Protein AF-A0A6A0H1N5-F1 (afdb_monomer)

pLDDT: mean 79.84, std 16.85, range [42.75, 96.31]

Structure (mmCIF, N/CA/C/O backbone):
data_AF-A0A6A0H1N5-F1
#
_entry.id   AF-A0A6A0H1N5-F1
#
loop_
_atom_site.group_PDB
_atom_site.id
_atom_site.type_symbol
_atom_site.label_atom_id
_atom_site.label_alt_id
_atom_site.label_comp_id
_atom_site.label_asym_id
_atom_site.label_entity_id
_atom_site.label_seq_id
_atom_site.pdbx_PDB_ins_code
_atom_site.Cartn_x
_atom_site.Cartn_y
_atom_site.Cartn_z
_atom_site.occupancy
_atom_site.B_iso_or_equiv
_atom_site.auth_seq_id
_atom_site.auth_comp_id
_atom_site.auth_asym_id
_atom_site.auth_atom_id
_atom_site.pdbx_PDB_model_num
ATOM 1 N N . MET A 1 1 ? 18.918 1.219 -6.230 1.00 51.31 1 MET A N 1
ATOM 2 C CA . MET A 1 1 ? 17.912 0.375 -5.557 1.00 51.31 1 MET A CA 1
ATOM 3 C C . MET A 1 1 ? 17.266 1.246 -4.496 1.00 51.31 1 MET A C 1
ATOM 5 O O . MET A 1 1 ? 17.981 1.696 -3.613 1.00 51.31 1 MET A O 1
ATOM 9 N N . SER A 1 2 ? 15.994 1.602 -4.665 1.00 58.94 2 SER A N 1
ATOM 10 C CA . SER A 1 2 ? 15.232 2.324 -3.636 1.00 58.94 2 SER A CA 1
ATOM 11 C C . SER A 1 2 ? 14.908 1.360 -2.489 1.00 58.94 2 SER A C 1
ATOM 13 O O . SER A 1 2 ? 14.864 0.150 -2.721 1.00 58.94 2 SER A O 1
ATOM 15 N N . ASP A 1 3 ? 14.743 1.886 -1.278 1.00 67.50 3 ASP A N 1
ATOM 16 C CA . ASP A 1 3 ? 14.503 1.137 -0.044 1.00 67.50 3 ASP A CA 1
ATOM 17 C C . ASP A 1 3 ? 13.425 0.057 -0.236 1.00 67.50 3 ASP A C 1
ATOM 19 O O . ASP A 1 3 ? 12.240 0.347 -0.441 1.00 67.50 3 ASP A O 1
ATOM 23 N N . GLY A 1 4 ? 13.841 -1.213 -0.193 1.00 79.62 4 GLY A N 1
ATOM 24 C CA . GLY A 1 4 ? 12.900 -2.328 -0.129 1.00 79.62 4 GLY A CA 1
ATOM 25 C C . GLY A 1 4 ? 11.997 -2.131 1.087 1.00 79.62 4 GLY A C 1
ATOM 26 O O . GLY A 1 4 ? 12.490 -1.873 2.182 1.00 79.62 4 GLY A O 1
ATOM 27 N N . GLY A 1 5 ? 10.679 -2.196 0.891 1.00 87.69 5 GLY A N 1
ATOM 28 C CA . GLY A 1 5 ? 9.708 -1.879 1.943 1.00 87.69 5 GLY A CA 1
ATOM 29 C C . GLY A 1 5 ? 9.079 -0.480 1.877 1.00 87.69 5 GLY A C 1
ATOM 30 O O . GLY A 1 5 ? 8.181 -0.195 2.667 1.00 87.69 5 GLY A O 1
ATOM 31 N N . GLY A 1 6 ? 9.490 0.390 0.946 1.00 91.19 6 GLY A N 1
ATOM 32 C CA . GLY A 1 6 ? 8.874 1.712 0.769 1.00 91.19 6 GLY A CA 1
ATOM 33 C C . GLY A 1 6 ? 7.390 1.660 0.342 1.00 91.19 6 GLY A C 1
ATOM 34 O O . GLY A 1 6 ? 6.983 0.718 -0.345 1.00 91.19 6 GLY A O 1
ATOM 35 N N . PRO A 1 7 ? 6.561 2.656 0.717 1.00 93.56 7 PRO A N 1
ATOM 36 C CA . PRO A 1 7 ? 5.135 2.666 0.396 1.00 93.56 7 PRO A CA 1
ATOM 37 C C . PRO A 1 7 ? 4.850 3.128 -1.041 1.00 93.56 7 PRO A C 1
ATOM 39 O O . PRO A 1 7 ? 5.325 4.176 -1.477 1.00 93.56 7 PRO A O 1
ATOM 42 N N . LEU A 1 8 ? 3.975 2.405 -1.744 1.00 93.38 8 LEU A N 1
ATOM 43 C CA . LEU A 1 8 ? 3.301 2.880 -2.953 1.00 93.38 8 LEU A CA 1
ATOM 44 C C . LEU A 1 8 ? 1.895 3.367 -2.583 1.00 93.38 8 LEU A C 1
ATOM 46 O O . LEU A 1 8 ? 1.014 2.564 -2.264 1.00 93.38 8 LEU A O 1
ATOM 50 N N . ALA A 1 9 ? 1.684 4.684 -2.627 1.00 94.50 9 ALA A N 1
ATOM 51 C CA . ALA A 1 9 ? 0.414 5.321 -2.290 1.00 94.50 9 ALA A CA 1
ATOM 52 C C . ALA A 1 9 ? -0.287 5.896 -3.531 1.00 94.50 9 ALA A C 1
ATOM 54 O O . ALA A 1 9 ? 0.355 6.465 -4.412 1.00 94.50 9 ALA A O 1
ATOM 55 N N . CYS A 1 10 ? -1.613 5.776 -3.595 1.00 93.31 10 CYS A N 1
ATOM 56 C CA . CYS A 1 10 ? -2.434 6.329 -4.676 1.00 93.31 10 CYS A CA 1
ATOM 57 C C . CYS A 1 10 ? -3.623 7.123 -4.118 1.00 93.31 10 CYS A C 1
ATOM 59 O O . CYS A 1 10 ? -4.195 6.711 -3.108 1.00 93.31 10 CYS A O 1
ATOM 61 N N . PRO A 1 11 ? -4.043 8.226 -4.763 1.00 95.00 11 PRO A N 1
ATOM 62 C CA . PRO A 1 11 ? -5.206 8.988 -4.325 1.00 95.00 11 PRO A CA 1
ATOM 63 C C . PRO A 1 11 ? -6.485 8.145 -4.412 1.00 95.00 11 PRO A C 1
ATOM 65 O O . PRO A 1 11 ? -6.721 7.423 -5.389 1.00 95.00 11 PRO A O 1
ATOM 68 N N . ARG A 1 12 ? -7.341 8.247 -3.394 1.00 94.00 12 ARG A N 1
ATOM 69 C CA . ARG A 1 12 ? -8.637 7.571 -3.360 1.00 94.00 12 ARG A CA 1
ATOM 70 C C . ARG A 1 12 ? -9.571 8.226 -4.375 1.00 94.00 12 ARG A C 1
ATOM 72 O O . ARG A 1 12 ? -9.739 9.446 -4.404 1.00 94.00 12 ARG A O 1
ATOM 79 N N . ARG A 1 13 ? -10.230 7.412 -5.206 1.00 92.06 13 ARG A N 1
ATOM 80 C CA . ARG A 1 13 ? -11.236 7.913 -6.157 1.00 92.06 13 ARG A CA 1
ATOM 81 C C . ARG A 1 13 ? -12.324 8.688 -5.406 1.00 92.06 13 ARG A C 1
ATOM 83 O O . ARG A 1 13 ? -12.906 8.165 -4.463 1.00 92.06 13 ARG A O 1
ATOM 90 N N . GLY A 1 14 ? -12.587 9.922 -5.835 1.00 93.69 14 GLY A N 1
ATOM 91 C CA . GLY A 1 14 ? -13.581 10.808 -5.216 1.00 93.69 14 GLY A CA 1
ATOM 92 C C . GLY A 1 14 ? -13.116 11.537 -3.948 1.00 93.69 14 GLY A C 1
ATOM 93 O O . GLY A 1 14 ? -13.866 12.359 -3.436 1.00 93.69 14 GLY A O 1
ATOM 94 N N . ALA A 1 15 ? -11.894 11.291 -3.465 1.00 93.38 15 ALA A N 1
ATOM 95 C CA . ALA A 1 15 ? -11.318 11.966 -2.303 1.00 93.38 15 ALA A CA 1
ATOM 96 C C . ALA A 1 15 ? -9.832 12.295 -2.569 1.00 93.38 15 ALA A C 1
ATOM 98 O O . ALA A 1 15 ? -8.949 11.576 -2.107 1.00 93.38 15 ALA A O 1
ATOM 99 N N . PRO A 1 16 ? -9.529 13.368 -3.328 1.00 88.19 16 PRO A N 1
ATOM 100 C CA . PRO A 1 16 ? -8.172 13.671 -3.809 1.00 88.19 16 PRO A CA 1
ATOM 101 C C . PRO A 1 16 ? -7.153 13.984 -2.700 1.00 88.19 16 PRO A C 1
ATOM 103 O O . PRO A 1 16 ? -5.952 13.903 -2.937 1.00 88.19 16 PRO A O 1
ATOM 106 N N . ASN A 1 17 ? -7.625 14.308 -1.493 1.00 94.38 17 ASN A N 1
ATOM 107 C CA . ASN A 1 17 ? -6.785 14.556 -0.317 1.00 94.38 17 ASN A CA 1
ATOM 108 C C . ASN A 1 17 ? -6.580 13.303 0.553 1.00 94.38 17 ASN A C 1
ATOM 110 O O . ASN A 1 17 ? -5.955 13.381 1.607 1.00 94.38 17 ASN A O 1
ATOM 114 N N . GLU A 1 18 ? -7.113 12.155 0.138 1.00 94.69 18 GLU A N 1
ATOM 115 C CA . GLU A 1 18 ? -6.943 10.883 0.828 1.00 94.69 18 GLU A CA 1
ATOM 116 C C . GLU A 1 18 ? -6.134 9.929 -0.043 1.00 94.69 18 GLU A C 1
ATOM 118 O O . GLU A 1 18 ? -6.434 9.738 -1.220 1.00 94.69 18 GLU A O 1
ATOM 123 N N . TYR A 1 19 ? -5.128 9.295 0.549 1.00 94.62 19 TYR A N 1
ATOM 124 C CA . TYR A 1 19 ? -4.256 8.352 -0.138 1.00 94.62 19 TYR A CA 1
ATOM 125 C C . TYR A 1 19 ? -4.428 6.958 0.452 1.00 94.62 19 TYR A C 1
ATOM 127 O O . TYR A 1 19 ? -4.523 6.781 1.665 1.00 94.62 19 TYR A O 1
ATOM 135 N N . LEU A 1 20 ? -4.460 5.963 -0.424 1.00 94.50 20 LEU A N 1
ATOM 136 C CA . LEU A 1 20 ? -4.473 4.555 -0.072 1.00 94.50 20 LEU A CA 1
ATOM 137 C C . LEU A 1 20 ? -3.074 3.991 -0.275 1.00 94.50 20 LEU A C 1
ATOM 139 O O 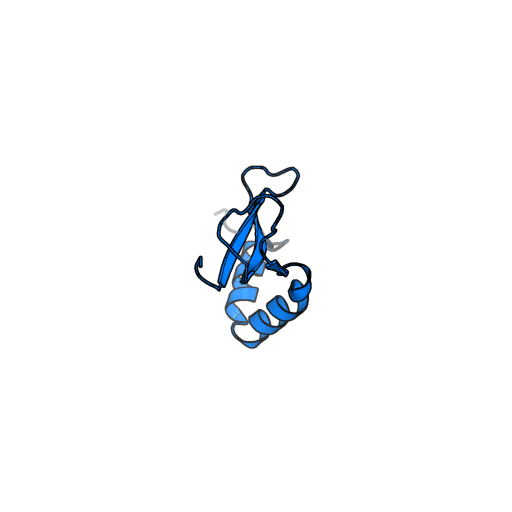. LEU A 1 20 ? -2.487 4.173 -1.342 1.00 94.50 20 LEU A O 1
ATOM 143 N N . LEU A 1 21 ? -2.566 3.270 0.721 1.00 95.50 21 LEU A N 1
ATOM 144 C CA . LEU A 1 21 ? -1.408 2.405 0.539 1.00 95.50 21 LEU A CA 1
ATOM 145 C C . LEU A 1 21 ? -1.852 1.203 -0.299 1.00 95.50 21 LEU A C 1
ATO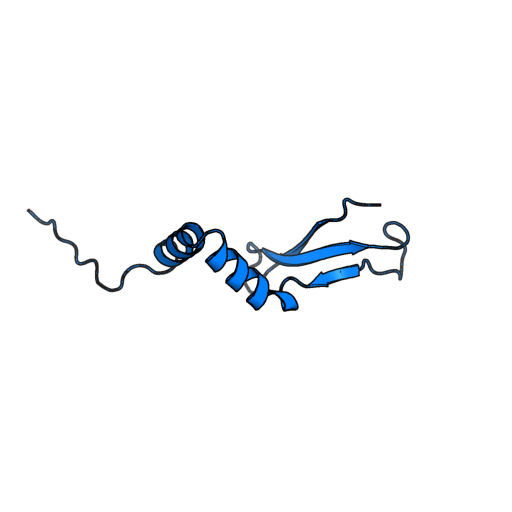M 147 O O . LEU A 1 21 ? -2.627 0.380 0.189 1.00 95.50 21 LEU A O 1
ATOM 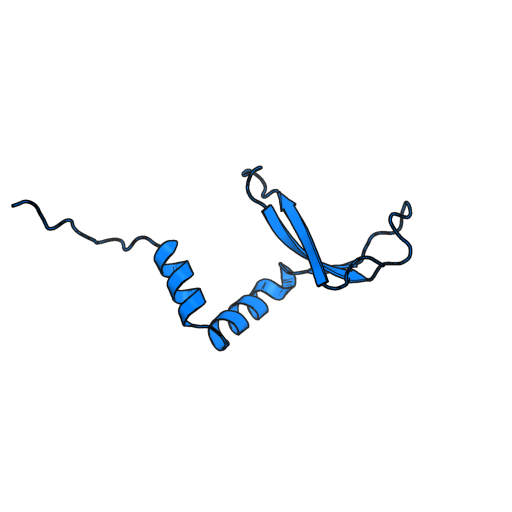151 N N . VAL A 1 22 ? -1.396 1.122 -1.549 1.00 95.44 22 VAL A N 1
ATOM 152 C CA . VAL A 1 22 ? -1.796 0.069 -2.503 1.00 95.44 22 VAL A CA 1
ATOM 153 C C . VAL A 1 22 ? -0.719 -0.993 -2.711 1.00 95.44 22 VAL A C 1
ATOM 155 O O . VAL A 1 22 ? -1.0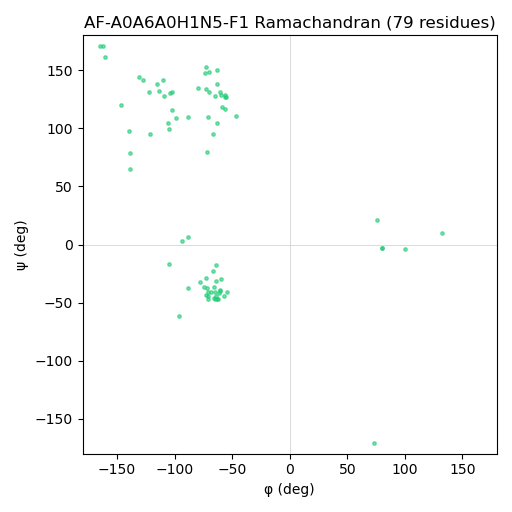19 -2.086 -3.197 1.00 95.44 22 VAL A O 1
ATOM 158 N N . GLY A 1 23 ? 0.523 -0.694 -2.327 1.00 95.56 23 GLY A N 1
ATOM 159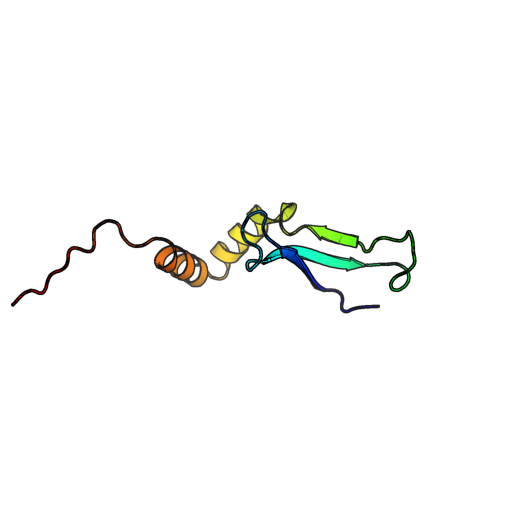 C CA . GLY A 1 23 ? 1.590 -1.677 -2.353 1.00 95.56 23 GLY A CA 1
ATOM 160 C C . GLY A 1 23 ? 2.826 -1.289 -1.556 1.00 95.56 23 GLY A C 1
ATOM 161 O O . GLY A 1 23 ? 2.960 -0.162 -1.082 1.00 95.56 23 GLY A O 1
ATOM 162 N N . ILE A 1 24 ? 3.723 -2.258 -1.419 1.00 95.12 24 ILE A N 1
ATOM 163 C CA . ILE A 1 24 ? 5.022 -2.133 -0.754 1.00 95.12 24 ILE A CA 1
ATOM 164 C C . ILE A 1 24 ? 6.099 -2.510 -1.769 1.00 95.12 24 ILE A C 1
ATOM 166 O O . ILE A 1 24 ? 5.971 -3.538 -2.434 1.00 95.12 24 ILE A O 1
ATOM 170 N N . THR A 1 25 ? 7.139 -1.688 -1.919 1.00 91.88 25 THR A N 1
ATOM 171 C CA . THR A 1 25 ? 8.235 -1.938 -2.869 1.00 91.88 25 THR A CA 1
ATOM 172 C C . THR A 1 25 ? 8.870 -3.296 -2.593 1.00 91.88 25 THR A C 1
ATOM 174 O O . THR A 1 25 ? 9.443 -3.497 -1.521 1.00 91.88 25 THR A O 1
ATOM 177 N N . ALA A 1 26 ? 8.782 -4.211 -3.561 1.00 90.00 26 ALA A N 1
ATOM 178 C CA . ALA A 1 26 ? 9.381 -5.536 -3.461 1.00 90.00 26 ALA A CA 1
ATOM 179 C C . ALA A 1 26 ? 10.750 -5.551 -4.147 1.00 90.00 26 ALA A C 1
ATOM 181 O O . ALA A 1 26 ? 11.768 -5.779 -3.499 1.00 90.00 26 ALA A O 1
ATOM 182 N N . TRP A 1 27 ? 10.781 -5.277 -5.452 1.00 87.06 27 TRP A N 1
ATOM 183 C CA . TRP A 1 27 ? 12.014 -5.221 -6.237 1.00 87.06 27 TRP A CA 1
ATOM 184 C C . TRP A 1 27 ? 11.801 -4.471 -7.556 1.00 87.06 27 TRP A C 1
ATOM 186 O O . TRP A 1 27 ? 10.680 -4.150 -7.953 1.00 87.06 27 TRP A O 1
ATOM 196 N N . GLY A 1 28 ? 12.897 -4.199 -8.252 1.00 83.56 28 GLY A N 1
ATOM 197 C CA . GLY A 1 28 ? 12.897 -3.657 -9.604 1.00 83.56 28 GLY A CA 1
ATOM 198 C C . GLY A 1 28 ? 14.245 -3.904 -10.269 1.00 83.56 28 GLY A C 1
ATOM 199 O O . GLY A 1 28 ? 15.236 -4.179 -9.590 1.00 83.56 28 GLY A O 1
ATOM 200 N N . ILE A 1 29 ? 14.276 -3.825 -11.596 1.00 82.06 29 ILE A N 1
ATOM 201 C CA . ILE A 1 29 ? 15.515 -3.837 -12.379 1.00 82.06 29 ILE A CA 1
ATOM 202 C C . ILE A 1 29 ? 15.696 -2.423 -12.926 1.00 82.06 29 ILE A C 1
ATOM 204 O O . ILE A 1 29 ? 14.763 -1.866 -13.498 1.00 82.06 29 ILE A O 1
ATOM 208 N N . GLY A 1 30 ? 16.874 -1.840 -12.710 1.00 77.31 30 GLY A N 1
ATOM 209 C CA . GLY A 1 30 ? 17.130 -0.445 -13.069 1.00 77.31 30 GLY A CA 1
ATOM 210 C C . GLY A 1 30 ? 16.446 0.560 -12.137 1.00 77.31 30 GLY A C 1
ATOM 211 O O . GLY A 1 30 ? 15.941 0.211 -11.066 1.00 77.31 30 GLY A O 1
ATOM 212 N N . CYS A 1 31 ? 16.479 1.840 -12.506 1.00 80.19 31 CYS A N 1
ATOM 213 C CA . CYS A 1 31 ? 15.868 2.913 -11.722 1.00 80.19 31 CYS A CA 1
ATOM 214 C C . CYS A 1 31 ? 15.191 3.917 -12.655 1.00 80.19 31 CYS A C 1
ATOM 216 O O . CYS A 1 31 ? 15.839 4.823 -13.169 1.00 80.19 31 CYS A O 1
ATOM 218 N N . GLY A 1 32 ? 13.875 3.771 -12.828 1.00 75.75 32 GLY A N 1
ATOM 219 C CA . GLY A 1 32 ? 13.096 4.643 -13.713 1.00 75.75 32 GLY A CA 1
ATOM 220 C C . GLY A 1 32 ? 13.280 4.331 -15.200 1.00 75.75 32 GLY A C 1
ATOM 221 O O . GLY A 1 32 ? 13.004 5.190 -16.036 1.00 75.75 32 GLY A O 1
ATOM 222 N N . ASP A 1 33 ? 13.733 3.119 -15.525 1.00 83.75 33 ASP A N 1
ATOM 223 C CA . ASP A 1 33 ? 13.933 2.676 -16.900 1.00 83.75 33 ASP A CA 1
ATOM 224 C C . ASP A 1 33 ? 12.584 2.614 -17.633 1.00 83.75 33 ASP A C 1
ATOM 226 O O . ASP A 1 33 ? 11.615 2.002 -17.170 1.00 83.75 33 ASP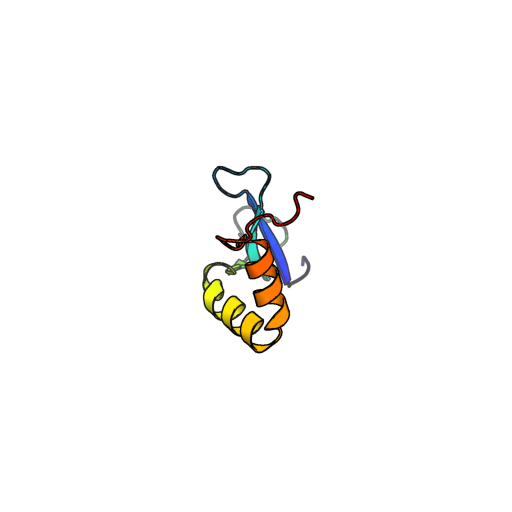 A O 1
ATOM 230 N N . GLN A 1 34 ? 12.504 3.264 -18.796 1.00 86.19 34 GLN A N 1
ATOM 231 C CA . GLN A 1 34 ? 11.273 3.294 -19.583 1.00 86.19 34 GLN A CA 1
ATOM 232 C C . GLN A 1 34 ? 10.856 1.881 -19.999 1.00 86.19 34 GLN A C 1
ATOM 234 O O . GLN A 1 34 ? 11.650 1.107 -20.527 1.00 86.19 34 GLN A O 1
ATOM 239 N N . GLY A 1 35 ? 9.582 1.557 -19.781 1.00 85.19 35 GLY A N 1
ATOM 240 C CA . GLY A 1 35 ? 9.024 0.245 -20.112 1.00 85.19 35 GLY A CA 1
ATOM 241 C C . GLY A 1 35 ? 9.323 -0.860 -19.093 1.00 85.19 35 GLY A C 1
ATOM 242 O O . GLY A 1 35 ? 8.787 -1.954 -19.250 1.00 85.19 35 GLY A O 1
ATOM 243 N N . VAL A 1 36 ? 10.101 -0.589 -18.036 1.00 86.12 36 VAL A N 1
ATOM 244 C CA . VAL A 1 36 ? 10.351 -1.541 -16.943 1.00 86.12 36 VAL A CA 1
ATOM 245 C C . VAL A 1 36 ? 9.565 -1.106 -15.702 1.00 86.12 36 VAL A C 1
ATOM 247 O O . VAL A 1 36 ? 9.945 -0.143 -15.034 1.00 86.12 36 VAL A O 1
ATOM 250 N N . PRO A 1 37 ? 8.445 -1.773 -15.368 1.00 84.69 37 PRO A N 1
ATOM 251 C CA . PRO A 1 37 ? 7.698 -1.440 -14.164 1.00 84.69 37 PRO A CA 1
ATOM 252 C C . PRO A 1 37 ? 8.430 -1.924 -12.906 1.00 84.69 37 PRO A C 1
ATOM 254 O O . PRO A 1 37 ? 9.067 -2.978 -12.899 1.00 84.69 37 PRO A O 1
ATOM 257 N N . GLY A 1 38 ? 8.282 -1.179 -11.810 1.00 88.94 38 GLY A N 1
ATOM 258 C CA . GLY A 1 38 ? 8.618 -1.679 -10.476 1.00 88.94 38 GLY A CA 1
ATOM 259 C C . GLY A 1 38 ? 7.623 -2.749 -10.021 1.00 88.94 38 GLY A C 1
ATOM 260 O O . GLY A 1 38 ? 6.442 -2.696 -10.374 1.00 88.94 38 GLY A O 1
ATOM 261 N N . VAL A 1 39 ? 8.087 -3.709 -9.220 1.00 90.88 39 VAL A N 1
ATOM 262 C CA . VAL A 1 39 ? 7.250 -4.776 -8.658 1.00 90.88 39 VAL A CA 1
ATOM 263 C C . VAL A 1 39 ? 6.972 -4.493 -7.183 1.00 90.88 39 VAL A C 1
ATOM 265 O O . VAL A 1 39 ? 7.884 -4.227 -6.396 1.00 90.88 39 VAL A O 1
ATOM 268 N N . TYR A 1 40 ? 5.696 -4.574 -6.806 1.00 92.81 40 TYR A N 1
ATOM 269 C CA . TYR A 1 40 ? 5.198 -4.246 -5.470 1.00 92.81 40 TYR A CA 1
ATOM 270 C C . TYR A 1 40 ? 4.372 -5.404 -4.902 1.00 92.81 40 TYR A C 1
ATOM 272 O O . TYR A 1 40 ? 3.596 -6.026 -5.629 1.00 92.81 40 TYR A O 1
ATOM 280 N N . ALA A 1 41 ? 4.496 -5.666 -3.601 1.00 95.19 41 ALA A N 1
ATOM 281 C CA . ALA A 1 41 ? 3.564 -6.527 -2.875 1.00 95.19 41 ALA A CA 1
ATOM 282 C C . ALA A 1 41 ? 2.228 -5.791 -2.698 1.00 95.19 41 ALA A C 1
ATOM 284 O O . ALA A 1 41 ? 2.226 -4.611 -2.347 1.00 95.19 41 ALA A O 1
ATOM 285 N N . SER A 1 42 ? 1.097 -6.453 -2.956 1.00 96.06 42 SER A N 1
ATOM 286 C CA . SER A 1 42 ? -0.220 -5.805 -2.948 1.00 96.06 42 SER A CA 1
ATOM 287 C C . SER A 1 42 ? -0.852 -5.809 -1.557 1.00 96.06 42 SER A C 1
ATOM 289 O O . SER A 1 42 ? -1.367 -6.823 -1.094 1.00 96.06 42 SER A O 1
ATOM 291 N N . THR A 1 43 ? -0.935 -4.637 -0.929 1.00 95.75 43 THR A N 1
ATOM 292 C CA . THR A 1 43 ? -1.616 -4.475 0.371 1.00 95.75 43 THR A CA 1
ATOM 293 C C . THR A 1 43 ? -3.125 -4.694 0.285 1.00 95.75 43 THR A C 1
ATOM 295 O O . THR A 1 43 ? -3.769 -5.004 1.285 1.00 95.75 43 THR A O 1
ATOM 298 N N . ILE A 1 44 ? -3.709 -4.531 -0.905 1.00 94.25 44 ILE A N 1
ATOM 299 C CA . ILE A 1 44 ? -5.134 -4.770 -1.147 1.00 94.25 44 ILE A CA 1
ATOM 300 C C . ILE A 1 44 ? -5.421 -6.274 -1.138 1.00 94.25 44 ILE A C 1
ATOM 302 O O . ILE A 1 44 ? -6.405 -6.691 -0.527 1.00 94.25 44 ILE A O 1
ATOM 306 N N . ALA A 1 45 ? -4.566 -7.074 -1.787 1.00 96.31 45 ALA A N 1
ATOM 307 C CA . ALA A 1 45 ? -4.694 -8.530 -1.805 1.00 96.31 45 ALA A CA 1
ATOM 308 C C . ALA A 1 45 ? -4.504 -9.130 -0.403 1.00 96.31 45 ALA A C 1
ATOM 310 O O . ALA A 1 45 ? -5.285 -9.985 0.009 1.00 96.31 45 ALA A O 1
ATOM 311 N N . ASP A 1 46 ? -3.543 -8.605 0.361 1.00 96.12 46 ASP A N 1
ATOM 312 C CA . ASP A 1 46 ? -3.190 -9.115 1.692 1.00 96.12 46 ASP A CA 1
ATOM 313 C C . ASP A 1 46 ? -4.008 -8.495 2.838 1.00 96.12 46 ASP A C 1
ATOM 315 O O . ASP A 1 46 ? -3.749 -8.748 4.016 1.00 96.12 46 ASP A O 1
ATOM 319 N N . ARG A 1 47 ? -5.029 -7.684 2.528 1.00 93.44 47 ARG A N 1
ATOM 320 C CA . ARG A 1 47 ? -5.790 -6.909 3.523 1.00 93.44 47 ARG A CA 1
ATOM 321 C C . ARG A 1 47 ? -6.366 -7.764 4.654 1.00 93.44 47 ARG A C 1
ATOM 323 O O . ARG A 1 47 ? -6.375 -7.319 5.803 1.00 93.44 47 ARG A O 1
ATOM 330 N N . SER A 1 48 ? -6.888 -8.948 4.343 1.00 94.38 48 SER A N 1
ATOM 331 C CA . SER A 1 48 ? -7.483 -9.844 5.342 1.00 94.38 48 SER A CA 1
ATOM 332 C C . SER A 1 48 ? -6.435 -10.352 6.328 1.00 94.38 48 SER A C 1
ATOM 334 O O . SER A 1 48 ? -6.653 -10.283 7.534 1.00 94.38 48 SER A O 1
ATOM 336 N N . TRP A 1 49 ? -5.280 -10.784 5.821 1.00 95.38 49 TRP A N 1
ATOM 337 C CA . TRP A 1 49 ? -4.157 -11.228 6.637 1.00 95.38 49 TRP A CA 1
ATOM 338 C C . TRP A 1 49 ? -3.608 -10.093 7.508 1.00 95.38 49 TRP A C 1
ATOM 340 O O . TRP A 1 49 ? -3.473 -10.274 8.715 1.00 95.38 49 TRP A O 1
ATOM 350 N N . ILE A 1 50 ? -3.390 -8.904 6.933 1.00 92.94 50 ILE A N 1
ATOM 351 C CA . ILE A 1 50 ? -2.929 -7.722 7.683 1.00 92.94 50 ILE A CA 1
ATOM 352 C C . ILE A 1 50 ? -3.898 -7.405 8.829 1.00 92.94 50 ILE A C 1
ATOM 354 O O . ILE A 1 50 ? -3.472 -7.138 9.949 1.00 92.94 50 ILE A O 1
ATOM 358 N N . THR A 1 51 ? -5.206 -7.450 8.560 1.00 90.75 51 THR A N 1
ATOM 359 C CA . THR A 1 51 ? -6.236 -7.165 9.572 1.00 90.75 51 THR A CA 1
ATOM 360 C C . THR A 1 51 ? -6.222 -8.210 10.686 1.00 90.75 51 THR A C 1
ATOM 362 O O . THR A 1 51 ? -6.188 -7.844 11.858 1.00 90.75 51 THR A O 1
ATOM 365 N N . ALA A 1 52 ? -6.177 -9.496 10.329 1.00 90.94 52 ALA A N 1
ATOM 366 C CA . ALA A 1 52 ? -6.121 -10.589 11.296 1.00 90.94 52 ALA A CA 1
ATOM 367 C C . ALA A 1 52 ? -4.868 -10.507 12.183 1.00 90.94 52 ALA A C 1
ATOM 369 O O . ALA A 1 52 ? -4.937 -10.733 13.390 1.00 90.94 52 ALA A O 1
ATOM 370 N N . GLU A 1 53 ? -3.724 -10.139 11.608 1.00 93.12 53 GLU A N 1
ATOM 371 C CA . GLU A 1 53 ? -2.479 -10.019 12.360 1.00 93.12 53 GLU A CA 1
ATOM 372 C C . GLU A 1 53 ? -2.476 -8.801 13.292 1.00 93.12 53 GLU A C 1
ATOM 374 O O . GLU A 1 53 ? -2.015 -8.888 14.431 1.00 93.12 53 GLU A O 1
ATOM 379 N N . MET A 1 54 ? -3.060 -7.684 12.854 1.00 89.06 54 MET A N 1
ATOM 380 C CA . MET A 1 54 ? -3.273 -6.509 13.703 1.00 89.06 54 MET A CA 1
ATOM 381 C C . MET A 1 54 ? -4.180 -6.834 14.896 1.00 89.06 54 MET A C 1
ATOM 383 O O . MET A 1 54 ? -3.882 -6.422 16.014 1.00 89.06 54 MET A O 1
ATOM 387 N N . GLU A 1 55 ? -5.250 -7.603 14.685 1.00 88.31 55 GLU A N 1
ATOM 388 C CA . GLU A 1 55 ? -6.135 -8.071 15.760 1.00 88.31 55 GLU A CA 1
ATOM 389 C C . GLU A 1 55 ? -5.422 -9.028 16.723 1.00 88.31 55 GLU A C 1
ATOM 391 O O . GLU A 1 55 ? -5.647 -8.972 17.933 1.00 88.31 55 GLU A O 1
ATOM 396 N N . ARG A 1 56 ? -4.530 -9.879 16.203 1.00 88.50 56 ARG A N 1
ATOM 397 C CA . ARG A 1 56 ? -3.758 -10.839 16.997 1.00 88.50 56 ARG A CA 1
ATOM 398 C C . ARG A 1 56 ? -2.684 -10.171 17.858 1.00 88.50 56 ARG A C 1
ATOM 400 O O . ARG A 1 56 ? -2.494 -10.574 19.003 1.00 88.50 56 ARG A O 1
ATOM 407 N N . ILE A 1 57 ? -1.943 -9.212 17.300 1.00 90.31 57 ILE A N 1
ATOM 408 C CA . ILE A 1 57 ? -0.784 -8.589 17.960 1.00 90.31 57 ILE A CA 1
ATOM 409 C C . ILE A 1 57 ? -1.194 -7.384 18.812 1.00 90.31 57 ILE A C 1
ATOM 411 O O . ILE A 1 57 ? -0.620 -7.174 19.879 1.00 90.31 57 ILE A O 1
ATOM 415 N N . ALA A 1 58 ? -2.160 -6.588 18.351 1.00 81.62 58 ALA A N 1
ATOM 416 C CA . ALA A 1 58 ? -2.515 -5.304 18.951 1.00 81.62 58 ALA A CA 1
ATOM 417 C C . ALA A 1 58 ? -4.047 -5.102 18.998 1.00 81.62 58 ALA A C 1
ATOM 419 O O . ALA A 1 58 ? -4.592 -4.202 18.342 1.00 81.62 58 ALA A O 1
ATOM 420 N N . PRO A 1 59 ? -4.773 -5.932 19.774 1.00 73.25 59 PRO A N 1
ATOM 421 C CA . PRO A 1 59 ? -6.238 -5.893 19.834 1.00 73.25 59 PRO A CA 1
ATOM 422 C C . PRO A 1 59 ? -6.784 -4.533 20.306 1.00 73.25 59 PRO A C 1
ATOM 424 O O . PRO A 1 59 ? -7.862 -4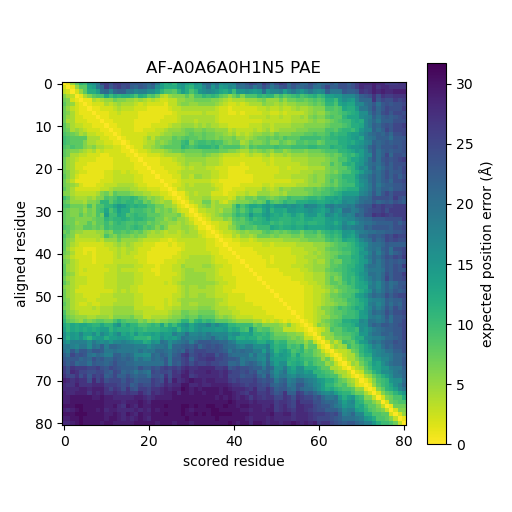.100 19.894 1.00 73.25 59 PRO A O 1
ATOM 427 N N . ASP A 1 60 ? -6.030 -3.814 21.134 1.00 77.12 60 ASP A N 1
ATOM 428 C CA . ASP A 1 60 ? -6.346 -2.480 21.644 1.00 77.12 60 ASP A CA 1
ATOM 429 C C . ASP A 1 60 ? -6.211 -1.370 20.583 1.00 77.12 60 ASP A C 1
ATOM 431 O O . ASP A 1 60 ? -6.965 -0.390 20.617 1.00 77.12 60 ASP A O 1
ATOM 435 N N . VAL A 1 61 ? -5.332 -1.541 19.591 1.00 70.44 61 VAL A N 1
ATOM 436 C CA . VAL A 1 61 ? -5.160 -0.602 18.469 1.00 70.44 61 VAL A CA 1
ATOM 437 C C . VAL A 1 61 ? -6.364 -0.661 17.526 1.00 70.44 61 VAL A C 1
ATOM 439 O O . VAL A 1 61 ? -6.936 0.383 17.195 1.00 70.44 61 VAL A O 1
ATOM 442 N N . ILE A 1 62 ? -6.811 -1.867 17.153 1.00 65.69 62 ILE A N 1
ATOM 443 C CA . ILE A 1 62 ? -8.026 -2.063 16.341 1.00 65.69 62 ILE A CA 1
ATOM 444 C C . ILE A 1 62 ? -9.252 -1.543 17.100 1.00 65.69 62 ILE A C 1
ATOM 446 O O . ILE A 1 62 ? -10.039 -0.768 16.550 1.00 65.69 62 ILE A O 1
ATOM 450 N N . HIS A 1 63 ? -9.399 -1.888 18.385 1.00 60.31 63 HIS A N 1
ATOM 451 C CA . HIS A 1 63 ? -10.529 -1.421 19.187 1.00 60.31 63 HIS A CA 1
ATOM 452 C C . HIS A 1 63 ? -10.579 0.103 19.315 1.00 60.31 63 HIS A C 1
ATOM 454 O O . HIS A 1 63 ? -11.664 0.680 19.238 1.00 60.31 63 HIS A O 1
ATOM 460 N N . THR A 1 64 ? -9.439 0.772 19.480 1.00 60.56 64 THR A N 1
ATOM 461 C CA . THR A 1 64 ? -9.394 2.237 19.587 1.00 60.56 64 THR A CA 1
ATOM 462 C C . THR A 1 64 ? -9.700 2.912 18.250 1.00 60.56 64 THR A C 1
ATOM 464 O O . THR A 1 64 ? -10.465 3.879 18.214 1.00 60.56 64 THR A O 1
ATOM 467 N N . ALA A 1 65 ? -9.171 2.386 17.139 1.00 63.03 65 ALA A N 1
ATOM 468 C CA . ALA A 1 65 ? -9.448 2.902 15.799 1.00 63.03 65 ALA A CA 1
ATOM 469 C C . ALA A 1 65 ? -10.931 2.740 15.415 1.00 63.03 65 ALA A C 1
ATOM 471 O O . ALA A 1 65 ? -11.556 3.698 14.955 1.00 63.03 65 ALA A O 1
ATOM 472 N N . VAL A 1 66 ? -11.529 1.573 15.688 1.00 60.22 66 VAL A N 1
ATOM 473 C CA . VAL A 1 66 ? -12.957 1.310 15.437 1.00 60.22 66 VAL A CA 1
ATOM 474 C C . VAL A 1 66 ? -13.852 2.131 16.372 1.00 60.22 66 VAL A C 1
ATOM 476 O O . VAL A 1 66 ? -14.824 2.715 15.901 1.00 60.22 66 VAL A O 1
ATOM 479 N N . ARG A 1 67 ? -13.519 2.274 17.666 1.00 58.69 67 ARG A N 1
ATOM 480 C CA . ARG A 1 67 ? -14.272 3.137 18.606 1.00 58.69 67 ARG A CA 1
ATOM 481 C C . ARG A 1 67 ? -14.211 4.622 18.240 1.00 58.69 67 ARG A C 1
ATOM 483 O O . ARG A 1 67 ? -15.163 5.345 18.511 1.00 58.69 67 ARG A O 1
ATOM 490 N N . ARG A 1 68 ? -13.113 5.095 17.637 1.00 58.00 68 ARG A N 1
ATOM 491 C CA .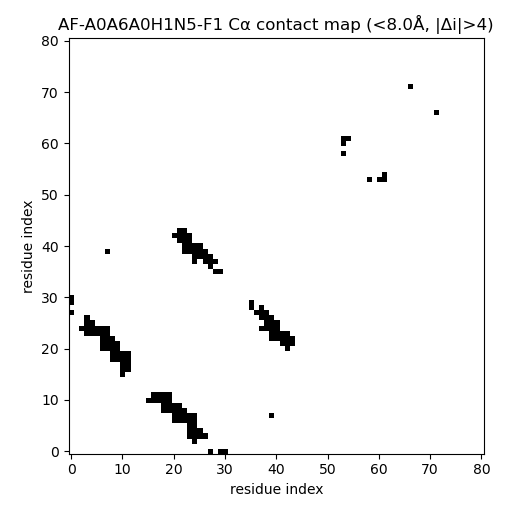 ARG A 1 68 ? -13.025 6.469 17.110 1.00 58.00 68 ARG A CA 1
ATOM 492 C C . ARG A 1 68 ? -13.809 6.648 15.812 1.00 58.00 68 ARG A C 1
ATOM 494 O O . ARG A 1 68 ? -14.390 7.710 15.614 1.00 58.00 68 ARG A O 1
ATOM 501 N N . ALA A 1 69 ? -13.824 5.639 14.942 1.00 59.66 69 ALA A N 1
ATOM 502 C CA . ALA A 1 69 ? -14.531 5.697 13.664 1.00 59.66 69 ALA A CA 1
ATOM 503 C C . ALA A 1 69 ? -16.053 5.498 13.807 1.00 59.66 69 ALA A C 1
ATOM 505 O O . ALA A 1 69 ? -16.826 6.091 13.057 1.00 59.66 69 ALA A O 1
ATOM 506 N N . VAL A 1 70 ? -16.498 4.704 14.785 1.00 54.41 70 VAL A N 1
ATOM 507 C CA . VAL A 1 70 ? -17.913 4.444 15.072 1.00 54.41 70 VAL A CA 1
ATOM 508 C C . VAL A 1 70 ? -18.319 5.228 16.314 1.00 54.41 70 VAL A C 1
ATOM 510 O O . VAL A 1 70 ? -18.082 4.807 17.445 1.00 54.41 70 VAL A O 1
ATOM 513 N N . LYS A 1 71 ? -18.964 6.381 16.109 1.00 47.12 71 LYS A N 1
ATOM 514 C CA . LYS A 1 71 ? -19.616 7.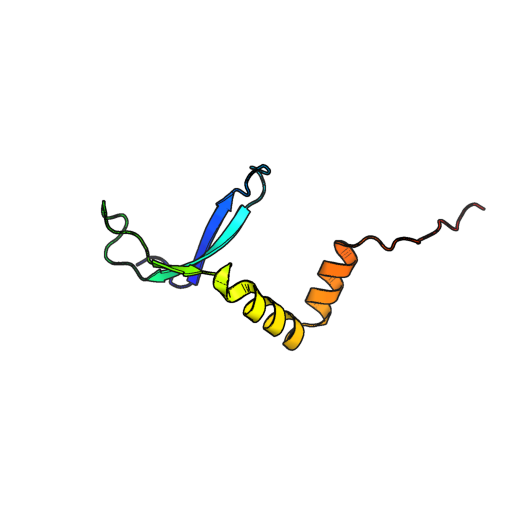109 17.202 1.00 47.12 71 LYS A CA 1
ATOM 515 C C . LYS A 1 71 ? -20.685 6.187 17.812 1.00 47.12 71 LYS A C 1
ATOM 517 O O . LYS A 1 71 ? -21.495 5.657 17.049 1.00 47.12 71 LYS A O 1
ATOM 522 N N . PRO A 1 72 ? -20.722 5.982 19.140 1.00 51.06 72 PRO A N 1
ATOM 523 C CA . PRO A 1 72 ? -21.766 5.172 19.748 1.00 51.06 72 PRO A CA 1
ATOM 524 C C . PRO A 1 72 ? -23.125 5.789 19.413 1.00 51.06 72 PRO A C 1
ATOM 526 O O . PRO A 1 72 ? -23.410 6.940 19.761 1.00 51.06 72 PRO A O 1
ATOM 529 N N . VAL A 1 73 ? -23.954 5.025 18.703 1.00 54.34 73 VAL A N 1
ATOM 530 C CA . VAL A 1 73 ? -25.373 5.326 18.522 1.00 54.34 73 VAL A CA 1
ATOM 531 C C . VAL A 1 73 ? -26.004 5.184 19.906 1.00 54.34 73 VAL A C 1
ATOM 533 O O . VAL A 1 73 ? -26.273 4.075 20.348 1.00 54.34 73 VAL A O 1
ATOM 536 N N . GLY A 1 74 ? -26.141 6.299 20.630 1.00 51.75 74 GLY A N 1
ATOM 537 C CA . GLY A 1 74 ? -26.826 6.319 21.927 1.00 51.75 74 GLY A CA 1
ATOM 538 C C . GLY A 1 74 ? -26.139 7.034 23.091 1.00 51.75 74 GLY A C 1
ATOM 539 O O . GLY A 1 74 ? -26.642 6.922 24.202 1.00 51.75 74 GLY A O 1
ATOM 540 N N . ALA A 1 75 ? -25.054 7.795 22.899 1.00 53.38 75 ALA A N 1
ATOM 541 C CA . ALA A 1 75 ? -24.584 8.704 23.954 1.00 53.38 75 ALA A CA 1
ATOM 542 C C . ALA A 1 75 ? -25.554 9.895 24.087 1.00 53.38 75 ALA A C 1
ATOM 544 O O . ALA A 1 75 ? -25.343 10.970 23.520 1.00 53.38 75 ALA A O 1
ATOM 545 N N . ALA A 1 76 ? -26.671 9.655 24.776 1.00 45.47 76 ALA A N 1
ATOM 546 C CA . ALA A 1 76 ? -27.583 10.677 25.248 1.00 45.47 76 ALA A CA 1
ATOM 547 C C . ALA A 1 76 ? -26.799 11.680 26.104 1.00 45.47 76 ALA A C 1
ATOM 549 O O . ALA A 1 76 ? -26.087 11.301 27.031 1.00 45.47 76 ALA A O 1
ATOM 550 N N . ARG A 1 77 ? -26.929 12.965 25.765 1.00 51.81 77 ARG A N 1
ATOM 551 C CA . ARG A 1 77 ? -26.524 14.075 26.629 1.00 51.81 77 ARG A CA 1
ATOM 552 C C . ARG A 1 77 ? -27.373 14.029 27.901 1.00 51.81 77 ARG A C 1
ATOM 554 O O . ARG A 1 77 ? -28.535 14.416 27.873 1.00 51.81 77 ARG A O 1
ATOM 561 N N . GLN A 1 78 ? -26.788 13.577 28.993 1.00 60.25 78 GLN A N 1
ATOM 562 C CA . GLN A 1 78 ? -26.937 14.234 30.289 1.00 60.25 78 GLN A CA 1
ATOM 563 C C . GLN A 1 78 ? -25.601 14.989 30.396 1.00 60.25 78 GLN A C 1
ATOM 565 O O . GLN A 1 78 ? -24.565 14.402 30.112 1.00 60.25 78 GLN A O 1
ATOM 570 N N . ASP A 1 79 ? -25.557 16.320 30.426 1.00 43.22 79 ASP A N 1
ATOM 571 C CA . ASP A 1 79 ? -26.031 17.118 31.549 1.00 43.22 79 ASP A CA 1
ATOM 572 C C . ASP A 1 79 ? -26.623 18.454 31.073 1.00 43.22 79 ASP A C 1
ATOM 574 O O . ASP A 1 79 ? -25.963 19.281 30.438 1.00 43.22 79 ASP A O 1
ATOM 578 N N . ALA A 1 80 ? -27.899 18.646 31.389 1.00 42.75 80 ALA A N 1
ATOM 579 C CA . ALA A 1 80 ? -28.516 19.946 31.562 1.00 42.75 80 ALA A CA 1
ATOM 580 C C . ALA A 1 80 ? -29.061 19.948 32.991 1.00 42.75 80 ALA A C 1
ATOM 582 O O . ALA A 1 80 ? -30.118 19.363 33.229 1.00 42.75 80 ALA A O 1
ATOM 583 N N . LEU A 1 81 ? -28.265 20.498 33.911 1.00 48.38 81 LEU A N 1
ATOM 584 C CA . LEU A 1 81 ? -28.602 21.280 35.109 1.00 48.38 81 LEU A CA 1
ATOM 585 C C . LEU A 1 81 ? -27.310 21.558 35.886 1.00 48.38 81 LEU A C 1
ATOM 587 O O . LEU A 1 81 ? -26.564 20.589 36.145 1.00 48.38 81 LEU A O 1
#

Radius of gyration: 19.53 Å; Cα contacts (8 Å, |Δi|>4): 76; chains: 1; bounding box: 46×32×55 Å

Nearest PDB structures (foldseek):
  1wbg-assembly1_B  TM=8.717E-01  e=9.285E-03  Homo sapiens
  3s7k-assembly2_D  TM=8.839E-01  e=2.280E-02  Homo sapiens
  6tki-assembly1_H  TM=8.718E-01  e=2.593E-02  Homo sapiens
  3hpt-assembly2_D  TM=8.443E-01  e=2.280E-02  Homo sapiens
  4ud9-assembly1_H  TM=8.831E-01  e=4.333E-02  Homo sapiens

Sequence (81 aa):
MSDGGGPLACPRRGAPNEYLLVGITAWGIGCGDQGVPGVYASTIADRSWITAEMERIAPDVIHTAVRRAVKPVGAARQDAL

Mean predicted aligned error: 11.39 Å

InterPro domains:
  IPR001254 Serine proteases, trypsin domain [PF00089] (3-50)
  IPR009003 Peptidase S1, PA clan [SSF50494] (2-55)

Foldseek 3Di:
DPDQFDFDWDADVPGNPDIDRQWTQHAFDDDPDPPTDTDTHGCVVCVVVVVVVCCVPPVPVVVVVVCVVDPPPDPDDPDDD

Secondary structure (DSSP, 8-state):
---TT-EEEEEETTEEEEEEEEEEEEE-SSSS-TT---EEEETTTTHHHHHHHHHHH-HHHHHHHHHHHS--TT-------

Solvent-accessible surface area (backbone atoms only — not comparable to full-atom values): 5158 Å² total; per-residue (Å²): 133,78,68,71,65,42,81,39,70,43,65,37,89,98,36,84,92,40,71,40,73,51,24,29,38,60,52,65,74,76,81,86,43,87,94,52,74,74,41,57,47,50,45,68,79,43,40,67,60,55,50,53,49,44,51,72,77,37,51,68,57,53,52,49,54,49,55,68,72,47,73,72,90,74,80,71,85,79,83,90,129

Organism: Hyalella azteca (NCBI:txid294128)